Protein AF-D8RH69-F1 (afdb_monomer)

Organism: Selaginella moellendorffii (NCBI:txid88036)

Secondary structure (DSSP, 8-state):
---HHHHHHHTTTT-GGGEEEEETTEEEEEEE-TTS-EEEEEEEPS--HHHHHHHHHHHHHHHH---TTSPPEEEEEEETTEEEEEEE----S--TT---

Radius of gyration: 12.87 Å; Cα contacts (8 Å, |Δi|>4): 158; chains: 1; bounding box: 28×31×35 Å

pLDDT: mean 76.25, std 15.57, range [39.59, 93.19]

Nearest PDB structures (foldseek):
  5lpv-assembly1_A  TM=9.144E-01  e=2.619E-10  Arabidopsis thaliana
  5lpz-assembly1_A  TM=9.120E-01  e=2.318E-10  Arabidopsis thaliana
  5lpy-assembly1_A  TM=9.112E-01  e=5.118E-10  Arabidopsis thaliana
  4oh4-assembly1_A  TM=9.068E-01  e=8.855E-10  Arabidopsis thaliana
  5lpw-assembly1_A  TM=9.038E-01  e=1.442E-09  Arabidopsis thaliana

Solvent-accessible surface area (backbone atoms only — not comparable to full-atom values): 5809 Å² total; per-residue (Å²): 116,50,54,66,69,56,54,30,59,26,19,65,64,69,32,76,92,27,55,72,50,73,56,99,64,30,42,31,24,40,26,39,45,98,88,67,51,48,26,34,39,37,37,41,52,71,59,42,84,62,47,54,51,52,50,52,50,52,52,53,53,56,72,69,49,87,45,101,87,47,77,49,74,75,38,39,26,81,54,96,56,42,42,34,43,32,26,51,52,73,87,70,91,74,77,92,82,78,89,127

Mean predicted aligned error: 8.48 Å

Foldseek 3Di:
DDEPVQVCVQQVNVDPVQWDDADPFFTWGWGAGPVRFIKIKTKGDQDDVVNVVVLVVVCVVQVVDPDPPDFHFPDWYDDDRITMTITGDDPPDDPSPPDD

InterPro domains:
  IPR000719 Protein kinase domain [PS50011] (14-100)
  IPR001245 Serine-threonine/tyrosine-protein kinase, catalytic domain [PF07714] (19-99)
  IPR011009 Protein kinase-like domain superfamily [SSF56112] (2-99)

Sequence (100 aa):
RFSYSELEFATGGFCNANFLAEGGYGSVHRGVLGDGIPVAVKQYKLASSQGDLEFCSEVEVLSCAQHRNVVMLIGYCIERKRRLLVYEFICNGSLDSHIY

Structure (mmCIF, N/CA/C/O backbone):
data_AF-D8RH69-F1
#
_entry.id   AF-D8RH69-F1
#
loop_
_atom_site.group_PDB
_atom_site.id
_atom_site.type_symbol
_atom_site.label_atom_id
_atom_site.label_alt_id
_atom_site.label_comp_id
_atom_site.label_asym_id
_atom_site.label_entity_id
_atom_site.label_seq_id
_atom_site.pdbx_PDB_ins_code
_atom_site.Cartn_x
_atom_site.Cartn_y
_atom_site.Cartn_z
_atom_site.occupancy
_atom_site.B_iso_or_equiv
_atom_site.auth_seq_id
_atom_site.auth_comp_id
_atom_site.auth_asym_id
_atom_site.auth_atom_id
_atom_site.pdbx_PDB_model_num
ATOM 1 N N . ARG A 1 1 ? -12.854 4.791 -1.660 1.00 85.81 1 ARG A N 1
ATOM 2 C CA . ARG A 1 1 ? -12.587 3.878 -0.520 1.00 85.81 1 ARG A CA 1
ATOM 3 C C . ARG A 1 1 ? -12.903 2.473 -0.993 1.00 85.81 1 ARG A C 1
ATOM 5 O O . ARG A 1 1 ? -14.008 2.276 -1.471 1.00 85.81 1 ARG A O 1
ATOM 12 N N . PHE A 1 2 ? -11.952 1.557 -0.867 1.00 90.31 2 PHE A N 1
ATOM 13 C CA . PHE A 1 2 ? -12.045 0.177 -1.346 1.00 90.31 2 PHE A CA 1
ATOM 14 C C . PHE A 1 2 ? -12.210 -0.801 -0.181 1.00 90.31 2 PHE A C 1
ATOM 16 O O . PHE A 1 2 ? -11.821 -0.483 0.948 1.00 90.31 2 PHE A O 1
ATOM 23 N N . SER A 1 3 ? -12.777 -1.976 -0.458 1.00 92.12 3 SER A N 1
ATOM 24 C CA . SER A 1 3 ? -12.757 -3.109 0.475 1.00 92.12 3 SER A CA 1
ATOM 25 C C . SER A 1 3 ? -11.513 -3.971 0.250 1.00 92.12 3 SER A C 1
ATOM 27 O O . SER A 1 3 ? -10.959 -4.009 -0.849 1.00 92.12 3 SER A O 1
ATOM 29 N N . TYR A 1 4 ? -11.067 -4.687 1.277 1.00 91.19 4 TYR A N 1
ATOM 30 C CA . TYR A 1 4 ? -9.945 -5.609 1.173 1.00 91.19 4 TYR A CA 1
ATOM 31 C C . TYR A 1 4 ? -10.248 -6.716 0.173 1.00 91.19 4 TYR A C 1
ATOM 33 O O . TYR A 1 4 ? -9.391 -7.017 -0.644 1.00 91.19 4 TYR A O 1
ATOM 41 N N . SER A 1 5 ? -11.457 -7.284 0.202 1.00 92.31 5 SER A N 1
ATOM 42 C CA . SER A 1 5 ? -11.859 -8.344 -0.729 1.00 92.31 5 SER A CA 1
ATOM 43 C C . SER A 1 5 ? -11.801 -7.883 -2.184 1.00 92.31 5 SER A C 1
ATOM 45 O O . SER A 1 5 ? -11.409 -8.649 -3.058 1.00 92.31 5 SER A O 1
ATOM 47 N N . GLU A 1 6 ? -12.145 -6.622 -2.451 1.00 93.00 6 GLU A N 1
ATOM 48 C CA . GLU A 1 6 ? -12.043 -6.044 -3.791 1.00 93.00 6 GLU A CA 1
ATOM 49 C C . GLU A 1 6 ? -10.584 -5.917 -4.246 1.00 93.00 6 GLU A C 1
ATOM 51 O O . GLU A 1 6 ? -10.253 -6.310 -5.361 1.00 93.00 6 GLU A O 1
ATOM 56 N N . LEU A 1 7 ? -9.690 -5.445 -3.371 1.00 92.94 7 LEU A N 1
ATOM 57 C CA . LEU A 1 7 ? -8.261 -5.336 -3.686 1.00 92.94 7 LEU A CA 1
ATOM 58 C C . LEU A 1 7 ? -7.560 -6.697 -3.744 1.00 92.94 7 LEU A C 1
ATOM 60 O O . LEU A 1 7 ? -6.644 -6.889 -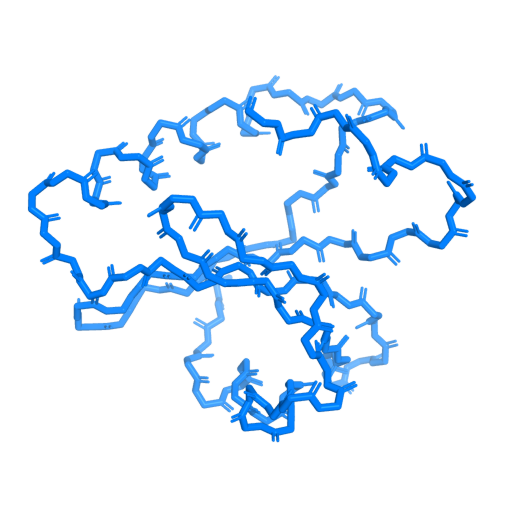4.540 1.00 92.94 7 LEU A O 1
ATOM 64 N N . GLU A 1 8 ? -7.990 -7.652 -2.926 1.00 92.69 8 GLU A N 1
ATOM 65 C CA . GLU A 1 8 ? -7.538 -9.039 -2.972 1.00 92.69 8 GLU A CA 1
ATOM 66 C C . GLU A 1 8 ? -7.917 -9.662 -4.315 1.00 92.69 8 GLU A C 1
ATOM 68 O O . GLU A 1 8 ? -7.054 -10.206 -4.996 1.00 92.69 8 GLU A O 1
ATOM 73 N N . PHE A 1 9 ? -9.166 -9.502 -4.758 1.00 93.19 9 PHE A N 1
ATOM 74 C CA . PHE A 1 9 ? -9.595 -9.972 -6.072 1.00 93.19 9 PHE A CA 1
ATOM 75 C C . PHE A 1 9 ? -8.826 -9.278 -7.206 1.00 93.19 9 PHE A C 1
ATOM 77 O O . PHE A 1 9 ? -8.274 -9.952 -8.075 1.00 93.19 9 PHE A O 1
ATOM 84 N N . ALA A 1 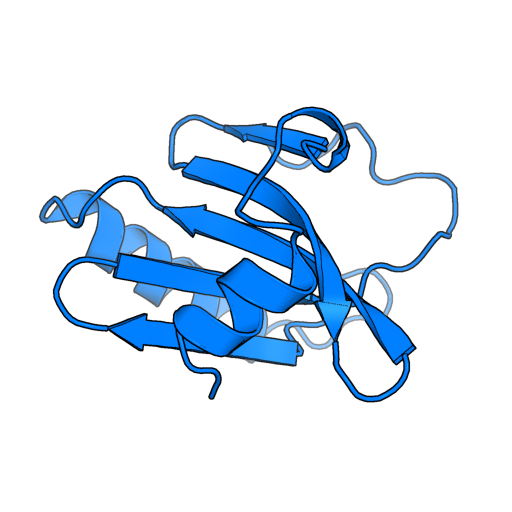10 ? -8.708 -7.948 -7.154 1.00 92.12 10 ALA A N 1
ATOM 85 C CA . ALA A 1 10 ? -8.009 -7.154 -8.165 1.00 92.12 10 ALA A CA 1
ATOM 86 C C . ALA A 1 10 ? -6.529 -7.541 -8.321 1.00 92.12 10 ALA A C 1
ATOM 88 O O . ALA A 1 10 ? -5.984 -7.469 -9.421 1.00 92.12 10 ALA A O 1
ATOM 89 N N . THR A 1 11 ? -5.872 -7.953 -7.233 1.00 91.50 11 THR A N 1
ATOM 90 C CA . THR A 1 11 ? -4.453 -8.360 -7.209 1.00 91.50 11 THR A CA 1
ATOM 91 C C . THR A 1 11 ? -4.250 -9.872 -7.343 1.00 91.50 11 THR A C 1
ATOM 93 O O . THR A 1 11 ? -3.123 -10.354 -7.213 1.00 91.50 11 THR A O 1
ATOM 96 N N . GLY A 1 12 ? -5.309 -10.652 -7.588 1.00 91.88 12 GLY A N 1
ATOM 97 C CA . GLY A 1 12 ? -5.219 -12.113 -7.672 1.00 91.88 12 GLY A CA 1
ATOM 98 C C . GLY A 1 12 ? -4.764 -12.767 -6.363 1.00 91.88 12 GLY A C 1
ATOM 99 O O . GLY A 1 12 ? -4.003 -13.732 -6.388 1.00 91.88 12 GLY A O 1
ATOM 100 N N . GLY A 1 13 ? -5.182 -12.214 -5.225 1.00 91.50 13 GLY A N 1
ATOM 101 C CA . GLY A 1 13 ? -4.819 -12.680 -3.890 1.00 91.50 13 GLY A CA 1
ATOM 102 C C . GLY A 1 13 ? -3.454 -12.191 -3.412 1.00 91.50 13 GLY A C 1
ATOM 103 O O . GLY A 1 13 ? -2.811 -12.899 -2.642 1.00 91.50 13 GLY A O 1
ATOM 104 N N . PHE A 1 14 ? -2.986 -11.027 -3.882 1.00 89.50 14 PHE A N 1
ATOM 105 C CA . PHE A 1 14 ? -1.615 -10.547 -3.646 1.00 89.50 14 PHE A CA 1
ATOM 106 C C . PHE A 1 14 ? -0.567 -11.599 -4.045 1.00 89.50 14 PHE A C 1
ATOM 108 O O . PHE A 1 14 ? 0.385 -11.879 -3.317 1.00 89.50 14 PHE A O 1
ATOM 115 N N . CYS A 1 15 ? -0.785 -12.255 -5.187 1.00 87.94 15 CYS A N 1
ATOM 116 C CA . CYS A 1 15 ? 0.088 -13.330 -5.633 1.00 87.94 15 CYS A CA 1
ATOM 117 C C . CYS A 1 15 ? 1.439 -12.787 -6.119 1.00 87.94 15 CYS A C 1
ATOM 119 O O . CYS A 1 15 ? 1.539 -11.672 -6.631 1.00 87.94 15 CYS A O 1
ATOM 121 N N . ASN A 1 16 ? 2.481 -13.617 -6.031 1.00 86.75 16 ASN A N 1
ATOM 122 C CA . ASN A 1 16 ? 3.839 -13.211 -6.404 1.00 86.75 16 ASN A CA 1
ATOM 123 C C . ASN A 1 16 ? 3.974 -12.856 -7.901 1.00 86.75 16 ASN A C 1
ATOM 125 O O . ASN A 1 16 ? 4.836 -12.077 -8.280 1.00 86.75 16 ASN A O 1
ATOM 129 N N . ALA A 1 17 ? 3.088 -13.374 -8.761 1.00 88.38 17 ALA A N 1
ATOM 130 C CA . ALA A 1 17 ? 3.038 -12.992 -10.176 1.00 88.38 17 ALA A CA 1
ATOM 131 C C . ALA A 1 17 ? 2.650 -11.516 -10.387 1.00 88.38 17 ALA A C 1
ATOM 133 O O . ALA A 1 17 ? 2.979 -10.930 -11.413 1.00 88.38 17 ALA A O 1
ATOM 134 N N . ASN A 1 18 ? 1.959 -10.928 -9.410 1.00 87.19 18 ASN A N 1
ATOM 135 C CA . ASN A 1 18 ? 1.564 -9.529 -9.391 1.00 87.19 18 ASN A CA 1
ATOM 136 C C . ASN A 1 18 ? 2.455 -8.684 -8.474 1.00 87.19 18 ASN A C 1
ATOM 138 O O . ASN A 1 18 ? 2.185 -7.502 -8.303 1.00 87.19 18 ASN A O 1
ATOM 142 N N . PHE A 1 19 ? 3.497 -9.245 -7.863 1.00 87.94 19 PHE A N 1
ATOM 143 C CA . PHE A 1 19 ? 4.414 -8.480 -7.027 1.00 87.94 19 PHE A CA 1
ATOM 144 C C . PHE A 1 19 ? 5.212 -7.482 -7.874 1.00 87.94 19 PHE A C 1
ATOM 146 O O . PHE A 1 19 ? 5.740 -7.829 -8.928 1.00 87.94 19 PHE A O 1
ATOM 153 N N . LEU A 1 20 ? 5.286 -6.235 -7.410 1.00 84.69 20 LEU A N 1
ATOM 154 C CA . LEU A 1 20 ? 6.058 -5.172 -8.054 1.00 84.69 20 LEU A CA 1
ATOM 155 C C . LEU A 1 20 ? 7.296 -4.821 -7.234 1.00 84.69 20 LEU A C 1
ATOM 157 O O . LEU A 1 20 ? 8.393 -4.751 -7.775 1.00 84.69 20 LEU A O 1
ATOM 161 N N . ALA A 1 21 ? 7.118 -4.589 -5.934 1.00 82.06 21 ALA A N 1
ATOM 162 C CA . ALA A 1 21 ? 8.196 -4.158 -5.056 1.00 82.06 21 ALA A CA 1
ATOM 163 C C . ALA A 1 21 ? 7.883 -4.455 -3.587 1.00 82.06 21 ALA A C 1
ATOM 165 O O . ALA A 1 21 ? 6.724 -4.519 -3.178 1.00 82.06 21 ALA A O 1
ATOM 166 N N . GLU A 1 22 ? 8.927 -4.562 -2.771 1.00 79.81 22 GLU A N 1
ATOM 167 C CA . GLU A 1 22 ? 8.834 -4.575 -1.314 1.00 79.81 22 GLU A CA 1
ATOM 168 C C . GLU A 1 22 ? 9.714 -3.456 -0.766 1.00 79.81 22 GLU A C 1
ATOM 170 O O . GLU A 1 22 ? 10.894 -3.364 -1.094 1.00 79.81 22 GLU A O 1
ATOM 175 N N . GLY A 1 23 ? 9.125 -2.592 0.057 1.00 68.50 23 GLY A N 1
ATOM 176 C CA . GLY A 1 23 ? 9.838 -1.570 0.813 1.00 68.50 23 GLY A CA 1
ATOM 177 C C . GLY A 1 23 ? 9.829 -1.886 2.308 1.00 68.50 23 GLY A C 1
ATOM 178 O O . GLY A 1 23 ? 9.149 -2.804 2.774 1.00 68.50 23 GLY A O 1
ATOM 179 N N . GLY A 1 24 ? 10.524 -1.071 3.108 1.00 66.44 24 GLY A N 1
ATOM 180 C CA . GLY A 1 24 ? 10.573 -1.245 4.569 1.00 66.44 24 GLY A CA 1
ATOM 181 C C . GLY A 1 24 ? 9.186 -1.327 5.230 1.00 66.44 24 GLY A C 1
ATOM 182 O O . GLY A 1 24 ? 8.982 -2.087 6.185 1.00 66.44 24 GLY A O 1
ATOM 183 N N . TYR A 1 25 ? 8.212 -0.626 4.649 1.00 69.12 25 TYR A N 1
ATOM 184 C CA . TYR A 1 25 ? 6.880 -0.393 5.204 1.00 69.12 25 TYR A CA 1
ATOM 185 C C . TYR A 1 25 ? 5.787 -1.323 4.660 1.00 69.12 25 TYR A C 1
ATOM 187 O O . TYR A 1 25 ? 4.672 -1.317 5.183 1.00 69.12 25 TYR A O 1
ATOM 195 N N . GLY A 1 26 ? 6.080 -2.144 3.647 1.00 81.25 26 GLY A N 1
ATOM 196 C CA . GLY A 1 26 ? 5.054 -2.946 2.990 1.00 81.25 26 GLY A CA 1
ATOM 197 C C . GLY A 1 26 ? 5.436 -3.459 1.608 1.00 81.25 26 GLY A C 1
ATOM 198 O O . GLY A 1 26 ? 6.527 -3.190 1.112 1.00 81.25 26 GLY A O 1
ATOM 199 N N . SER A 1 27 ? 4.510 -4.172 0.979 1.00 87.12 27 SER A N 1
ATOM 200 C CA . SER A 1 27 ? 4.662 -4.711 -0.373 1.00 87.12 27 SER A CA 1
ATOM 201 C C . SER A 1 27 ? 3.688 -4.049 -1.339 1.00 87.12 27 SER A C 1
ATOM 203 O O . SER A 1 27 ? 2.589 -3.637 -0.966 1.00 87.12 27 SER A O 1
ATOM 205 N N . VAL A 1 28 ? 4.095 -3.933 -2.597 1.00 88.62 28 VAL A N 1
ATOM 206 C CA . VAL A 1 28 ? 3.323 -3.336 -3.682 1.00 88.62 28 VAL A CA 1
ATOM 207 C 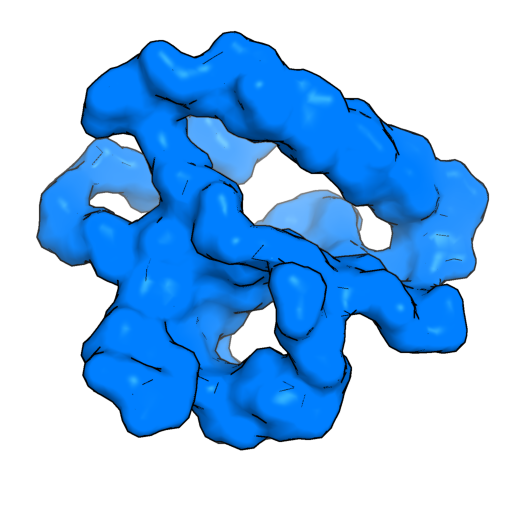C . VAL A 1 28 ? 3.011 -4.422 -4.694 1.00 88.62 28 VAL A C 1
ATOM 209 O O . VAL A 1 28 ? 3.913 -5.101 -5.182 1.00 88.62 28 VAL A O 1
ATOM 212 N N . HIS A 1 29 ? 1.731 -4.569 -5.016 1.00 91.00 29 HIS A N 1
ATOM 213 C CA . HIS A 1 29 ? 1.256 -5.515 -6.016 1.00 91.00 29 HIS A CA 1
ATOM 214 C C . HIS A 1 29 ? 0.510 -4.787 -7.126 1.00 91.00 29 HIS A C 1
ATOM 216 O O . HIS A 1 29 ? -0.236 -3.843 -6.876 1.00 91.00 29 HIS A O 1
ATOM 222 N N . ARG A 1 30 ? 0.673 -5.248 -8.358 1.00 90.94 30 ARG A N 1
ATOM 223 C CA . ARG A 1 30 ? -0.152 -4.870 -9.493 1.00 90.94 30 ARG A CA 1
ATOM 224 C C . ARG A 1 30 ? -1.541 -5.480 -9.340 1.00 90.94 30 ARG A C 1
ATOM 226 O O . ARG A 1 30 ? -1.690 -6.630 -8.939 1.00 90.94 30 ARG A O 1
ATOM 233 N N . GLY A 1 31 ? -2.561 -4.725 -9.704 1.00 91.31 31 GLY A N 1
ATOM 234 C CA . GLY A 1 31 ? -3.925 -5.215 -9.799 1.00 91.31 31 GLY A CA 1
ATOM 235 C C . GLY A 1 31 ? -4.668 -4.575 -10.958 1.00 91.31 31 GLY A C 1
ATOM 236 O O . GLY A 1 31 ? -4.180 -3.639 -11.593 1.00 91.31 31 GLY A O 1
ATOM 237 N N . VAL A 1 32 ? -5.855 -5.097 -11.233 1.00 92.00 32 VAL A N 1
ATOM 238 C CA . VAL A 1 32 ? -6.808 -4.502 -12.171 1.00 92.00 32 VAL A CA 1
ATOM 239 C C . VAL A 1 32 ? -8.150 -4.416 -11.458 1.00 92.00 32 VAL A C 1
ATOM 241 O O . VAL A 1 32 ? -8.666 -5.433 -10.994 1.00 92.00 32 VAL A O 1
ATOM 244 N N . LEU A 1 33 ? -8.681 -3.202 -11.317 1.00 89.75 33 LEU A N 1
ATOM 245 C CA . LEU A 1 33 ? -9.997 -2.978 -10.720 1.00 89.75 33 LEU A CA 1
ATOM 246 C C . LEU A 1 33 ? -11.108 -3.519 -11.639 1.00 89.75 33 LEU A C 1
ATOM 248 O O . LEU A 1 33 ? -10.881 -3.811 -12.813 1.00 89.75 33 LEU A O 1
ATOM 252 N N . GLY A 1 34 ? -12.325 -3.675 -11.106 1.00 83.44 34 GLY A N 1
ATOM 253 C CA . GLY A 1 34 ? -13.452 -4.270 -11.844 1.00 83.44 34 GLY A CA 1
ATOM 254 C C . GLY A 1 34 ? -13.886 -3.497 -13.098 1.00 83.44 34 GLY A C 1
ATOM 255 O O . GLY A 1 34 ? -14.549 -4.057 -13.965 1.00 83.44 34 GLY A O 1
ATOM 256 N N . ASP A 1 35 ? -13.488 -2.233 -13.212 1.00 84.44 35 ASP A N 1
ATOM 257 C CA . ASP A 1 35 ? -13.685 -1.354 -14.368 1.00 84.44 35 ASP A CA 1
ATOM 258 C C . ASP A 1 35 ? -12.557 -1.450 -15.417 1.00 84.44 35 ASP A C 1
ATOM 260 O O . ASP A 1 35 ? -12.603 -0.770 -16.441 1.00 84.44 35 ASP A O 1
ATOM 264 N N . GLY A 1 36 ? -11.559 -2.312 -15.196 1.00 85.94 36 GLY A N 1
ATOM 265 C CA . GLY A 1 36 ? -10.421 -2.512 -16.094 1.00 85.94 36 GLY A CA 1
ATOM 266 C C . GLY A 1 36 ? -9.258 -1.547 -15.860 1.00 85.94 36 GLY A C 1
ATOM 267 O O . GLY A 1 36 ? -8.279 -1.599 -16.607 1.00 85.94 36 GLY A O 1
ATOM 268 N N . ILE A 1 37 ? -9.325 -0.689 -14.837 1.00 85.81 37 ILE A N 1
ATOM 269 C CA . ILE A 1 37 ? -8.252 0.260 -14.532 1.00 85.81 37 ILE A CA 1
ATOM 270 C C . ILE A 1 37 ? -7.062 -0.488 -13.906 1.00 85.81 37 ILE A C 1
ATOM 272 O O . ILE A 1 37 ? -7.224 -1.148 -12.872 1.00 85.81 37 ILE A O 1
ATOM 276 N N . PRO A 1 38 ? -5.852 -0.402 -14.493 1.00 88.00 38 PRO A N 1
ATOM 277 C CA . PRO A 1 38 ? -4.655 -0.968 -13.892 1.00 88.00 38 PRO A CA 1
ATOM 278 C C . PRO A 1 38 ? -4.223 -0.124 -12.689 1.00 88.00 38 PRO A C 1
ATOM 280 O O . PRO A 1 38 ? -4.107 1.100 -12.763 1.00 88.00 38 PRO A O 1
ATOM 283 N N . VAL A 1 39 ? -3.945 -0.796 -11.576 1.00 89.50 39 VAL A N 1
ATOM 284 C CA . VAL A 1 39 ? -3.599 -0.156 -10.306 1.00 89.50 39 VAL A CA 1
ATOM 285 C C . VAL A 1 39 ? -2.382 -0.796 -9.656 1.00 89.50 39 VAL A C 1
ATOM 287 O O . VAL A 1 39 ? -2.074 -1.966 -9.882 1.00 89.50 39 VAL A O 1
ATOM 290 N N . ALA A 1 40 ? -1.695 -0.027 -8.819 1.00 89.56 40 ALA A N 1
ATOM 291 C CA . ALA A 1 40 ? -0.727 -0.541 -7.863 1.00 89.56 40 ALA A CA 1
ATOM 292 C C . ALA A 1 40 ? -1.329 -0.463 -6.459 1.00 89.56 40 ALA A C 1
ATOM 294 O O . ALA A 1 40 ? -1.808 0.584 -6.030 1.00 89.56 40 ALA A O 1
ATOM 295 N N . VAL A 1 41 ? -1.309 -1.576 -5.736 1.00 90.56 41 VAL A N 1
ATOM 296 C CA . VAL A 1 41 ? -1.839 -1.696 -4.381 1.00 90.56 41 VAL A CA 1
ATOM 297 C C . VAL A 1 41 ? -0.674 -1.876 -3.417 1.00 90.56 41 VAL A C 1
ATOM 299 O O . VAL A 1 41 ? -0.040 -2.931 -3.389 1.00 90.56 41 VAL A O 1
ATOM 302 N N . LYS A 1 42 ? -0.398 -0.846 -2.615 1.00 88.62 42 LYS A N 1
ATOM 303 C CA . LYS A 1 42 ? 0.606 -0.872 -1.544 1.00 88.62 42 LYS A CA 1
ATOM 304 C C . LYS A 1 42 ? -0.055 -1.342 -0.258 1.00 88.62 42 LYS A C 1
ATOM 306 O O . LYS A 1 42 ? -0.940 -0.668 0.266 1.00 88.62 42 LYS A O 1
ATOM 311 N N . GLN A 1 43 ? 0.358 -2.497 0.244 1.00 87.19 43 GLN A N 1
ATOM 312 C CA . GLN A 1 43 ? -0.095 -3.061 1.506 1.00 87.19 43 GLN A CA 1
ATOM 313 C C . GLN A 1 43 ? 0.939 -2.779 2.589 1.00 87.19 43 GLN A C 1
ATOM 315 O O . GLN A 1 43 ? 2.072 -3.246 2.503 1.00 87.19 43 GLN A O 1
ATOM 320 N N . TYR A 1 44 ? 0.536 -2.058 3.632 1.00 82.44 44 TYR A N 1
ATOM 321 C CA . TYR A 1 44 ? 1.400 -1.833 4.786 1.00 82.44 44 TYR A CA 1
ATOM 322 C C . TYR A 1 44 ? 1.411 -3.071 5.676 1.00 82.44 44 TYR A C 1
ATOM 324 O O . TYR A 1 44 ? 0.398 -3.769 5.813 1.00 82.44 44 TYR A O 1
ATOM 332 N N . LYS A 1 45 ? 2.556 -3.329 6.315 1.00 73.06 45 LYS A N 1
ATOM 333 C CA . LYS A 1 45 ? 2.656 -4.365 7.354 1.00 73.06 45 LYS A CA 1
ATOM 334 C C . LYS A 1 45 ? 1.587 -4.112 8.425 1.00 73.06 45 LYS A C 1
ATOM 336 O O . LYS A 1 45 ? 1.273 -2.960 8.723 1.00 73.06 45 LYS A O 1
ATOM 341 N N . LEU A 1 46 ? 1.012 -5.197 8.963 1.00 66.75 46 LEU A N 1
ATOM 342 C CA . LEU A 1 46 ? -0.047 -5.169 9.985 1.00 66.75 46 LEU A CA 1
ATOM 343 C C . LEU A 1 46 ? 0.205 -4.046 10.991 1.00 66.75 46 LEU A C 1
ATOM 345 O O . LEU A 1 46 ? 1.278 -4.025 11.587 1.00 66.75 46 LEU A O 1
ATOM 349 N N . ALA A 1 47 ? -0.783 -3.156 11.149 1.00 58.62 47 ALA A N 1
ATOM 350 C CA . ALA A 1 47 ? -0.669 -1.904 11.891 1.00 58.62 47 ALA A CA 1
ATOM 351 C C . ALA A 1 47 ? 0.085 -2.076 13.223 1.00 58.62 47 ALA A C 1
ATOM 353 O O . ALA A 1 47 ? -0.4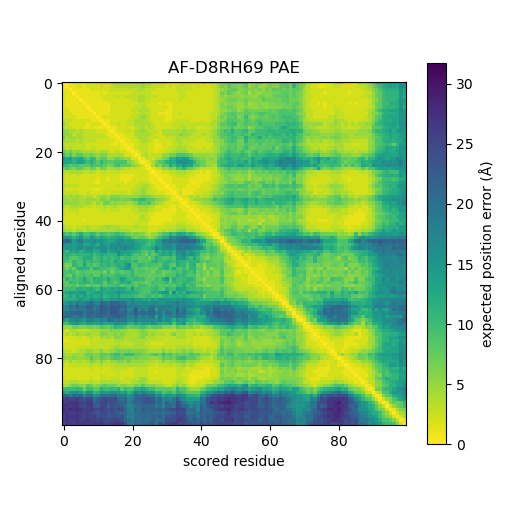79 -2.505 14.235 1.00 58.62 47 ALA A O 1
ATOM 354 N N . SER A 1 48 ? 1.380 -1.761 13.197 1.00 60.28 48 SER A N 1
ATOM 355 C CA . SER A 1 48 ? 2.109 -1.267 14.354 1.00 60.28 48 SER A CA 1
ATOM 356 C C . SER A 1 48 ? 1.790 0.223 14.481 1.00 60.28 48 SER A C 1
ATOM 358 O O . SER A 1 48 ? 1.366 0.853 13.510 1.00 60.28 48 SER A O 1
ATOM 360 N N . SER A 1 49 ? 2.023 0.816 15.650 1.00 63.19 49 SER A N 1
ATOM 361 C CA . SER A 1 49 ? 1.839 2.260 15.867 1.00 63.19 49 SER A CA 1
ATOM 362 C C . SER A 1 49 ? 2.570 3.118 14.820 1.00 63.19 49 SER A C 1
ATOM 364 O O . SER A 1 49 ? 2.156 4.234 14.535 1.00 63.19 49 SER A O 1
ATOM 366 N N . GLN A 1 50 ? 3.638 2.577 14.226 1.00 64.88 50 GLN A N 1
ATOM 367 C CA . GLN A 1 50 ? 4.412 3.205 13.161 1.00 64.88 50 GLN A CA 1
ATOM 368 C C . GLN A 1 50 ? 3.724 3.113 11.789 1.00 64.88 50 GLN A C 1
ATOM 370 O O . GLN A 1 50 ? 3.705 4.094 11.060 1.00 64.88 50 GLN A O 1
ATOM 375 N N . GLY A 1 51 ? 3.105 1.978 11.443 1.00 65.06 51 GLY A N 1
ATOM 376 C CA . GLY A 1 51 ? 2.443 1.801 10.143 1.00 65.06 51 GLY A CA 1
ATOM 377 C C . GLY A 1 51 ? 1.228 2.713 9.930 1.00 65.06 51 GLY A C 1
ATOM 378 O O . GLY A 1 51 ? 0.979 3.141 8.807 1.00 65.06 51 GLY A O 1
ATOM 379 N N . ASP A 1 52 ? 0.495 3.049 10.997 1.00 69.88 52 ASP A N 1
ATOM 380 C CA . ASP A 1 52 ? -0.613 4.014 10.922 1.00 69.88 52 ASP A CA 1
ATOM 381 C C . ASP A 1 52 ? -0.114 5.462 10.734 1.00 69.88 52 ASP A C 1
ATOM 383 O O . ASP A 1 52 ? -0.737 6.224 9.996 1.00 69.88 52 ASP A O 1
ATOM 387 N N . LEU A 1 53 ? 1.016 5.839 11.350 1.00 71.50 53 LEU A N 1
ATOM 388 C CA . LEU A 1 53 ? 1.623 7.165 11.167 1.00 71.50 53 LEU A CA 1
ATOM 389 C C . LEU A 1 53 ? 2.118 7.361 9.731 1.00 71.50 53 LEU A C 1
ATOM 391 O O . LEU A 1 53 ? 1.813 8.381 9.118 1.00 71.50 53 LEU A O 1
ATOM 395 N N . GLU A 1 54 ? 2.810 6.361 9.185 1.00 69.62 54 GLU A N 1
ATOM 396 C CA . GLU A 1 54 ? 3.296 6.385 7.801 1.00 69.62 54 GLU A CA 1
ATOM 397 C C . GLU A 1 54 ? 2.133 6.446 6.806 1.00 69.62 54 GLU A C 1
ATOM 399 O O . GLU A 1 54 ? 2.162 7.232 5.864 1.00 69.62 54 GLU A O 1
ATOM 404 N N . PHE A 1 55 ? 1.062 5.682 7.050 1.00 71.81 55 PHE A N 1
ATOM 405 C CA . PHE A 1 55 ? -0.143 5.743 6.227 1.00 71.81 55 PHE A CA 1
ATOM 406 C C . PHE A 1 55 ? -0.765 7.147 6.230 1.00 71.81 55 PHE A C 1
ATOM 408 O O . PHE A 1 55 ? -1.078 7.679 5.168 1.00 71.81 55 PHE A O 1
ATOM 415 N N . CYS A 1 56 ? -0.941 7.759 7.405 1.00 73.12 56 CYS A N 1
ATOM 416 C CA . CYS A 1 56 ? -1.510 9.104 7.506 1.00 73.12 56 CYS A CA 1
ATOM 417 C C . CYS A 1 56 ? -0.617 10.156 6.842 1.00 73.12 56 CYS A C 1
ATOM 419 O O . CYS A 1 56 ? -1.129 11.002 6.112 1.00 73.12 56 CYS A O 1
ATOM 421 N N . SER A 1 57 ? 0.699 10.079 7.054 1.00 74.88 57 SER A N 1
ATOM 422 C CA . SER A 1 57 ? 1.657 10.997 6.435 1.00 74.88 57 SER A CA 1
ATOM 423 C C . SER A 1 57 ? 1.640 10.877 4.912 1.00 74.88 57 SER A C 1
ATOM 425 O O . SER A 1 57 ? 1.558 11.886 4.216 1.00 74.88 57 SER A O 1
ATOM 427 N N . GLU A 1 58 ? 1.632 9.654 4.380 1.00 71.56 58 GLU A N 1
ATOM 428 C CA . GLU A 1 58 ? 1.622 9.427 2.937 1.00 71.56 58 GLU A CA 1
ATOM 429 C C . GLU A 1 58 ? 0.301 9.886 2.303 1.00 71.56 58 GLU A C 1
ATOM 431 O O . GLU A 1 58 ? 0.314 10.532 1.257 1.00 71.56 58 GLU A O 1
ATOM 436 N N . VAL A 1 59 ? -0.840 9.656 2.964 1.00 72.31 59 VAL A N 1
ATOM 437 C CA . VAL A 1 59 ? -2.137 10.192 2.518 1.00 72.31 59 VAL A CA 1
ATOM 438 C C . VAL A 1 59 ? -2.147 11.722 2.524 1.00 72.31 59 VAL A C 1
ATOM 440 O O . VAL A 1 59 ? -2.644 12.317 1.571 1.00 72.31 59 VAL A O 1
ATOM 443 N N . GLU A 1 60 ? -1.597 12.372 3.552 1.00 74.44 60 GLU A N 1
ATOM 444 C CA . GLU A 1 60 ? -1.549 13.837 3.650 1.00 74.44 60 GLU A CA 1
ATOM 445 C C . GLU A 1 60 ? -0.659 14.456 2.562 1.00 74.44 60 GLU A C 1
ATOM 447 O O . GLU A 1 60 ? -1.080 15.388 1.869 1.00 74.44 60 GLU A O 1
ATOM 452 N N . VAL A 1 61 ? 0.532 13.890 2.345 1.00 68.50 61 VAL A N 1
ATOM 453 C CA . VAL A 1 61 ? 1.470 14.332 1.302 1.00 68.50 61 VAL A CA 1
ATOM 454 C C . VAL A 1 61 ? 0.856 14.155 -0.085 1.00 68.50 61 VAL A C 1
ATOM 456 O O . VAL A 1 61 ? 0.867 15.089 -0.886 1.00 68.50 61 VAL A O 1
ATOM 459 N N . LEU A 1 62 ? 0.273 12.988 -0.368 1.00 66.31 62 LEU A N 1
ATOM 460 C CA . LEU A 1 62 ? -0.340 12.702 -1.668 1.00 66.31 62 LEU A CA 1
ATOM 461 C C . LEU A 1 62 ? -1.621 13.508 -1.898 1.00 66.31 62 LEU A C 1
ATOM 463 O O . LEU A 1 62 ? -1.895 13.900 -3.029 1.00 66.31 62 LEU A O 1
ATOM 467 N N . SER A 1 63 ? -2.381 13.809 -0.842 1.00 65.56 63 SER A N 1
ATOM 468 C CA . SER A 1 63 ? -3.548 14.689 -0.939 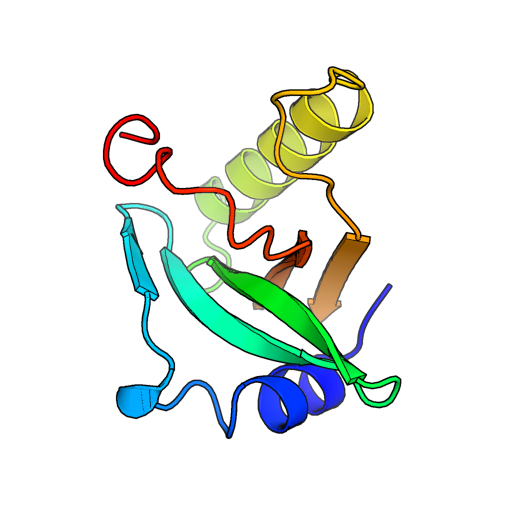1.00 65.56 63 SER A CA 1
ATOM 469 C C . SER A 1 63 ? -3.156 16.130 -1.277 1.00 65.56 63 SER A C 1
ATOM 471 O O . SER A 1 63 ? -3.947 16.836 -1.903 1.00 65.56 63 SER A O 1
ATOM 473 N N . CYS A 1 64 ? -1.963 16.575 -0.875 1.00 61.25 64 CYS A N 1
ATOM 474 C CA . CYS A 1 64 ? -1.443 17.907 -1.192 1.00 61.25 64 CYS A CA 1
ATOM 475 C C . CYS A 1 64 ? -0.696 17.958 -2.538 1.00 61.25 64 CYS A C 1
ATOM 477 O O . CYS A 1 64 ? -0.567 19.026 -3.136 1.00 61.25 64 CYS A O 1
ATOM 479 N N . ALA A 1 65 ? -0.203 16.820 -3.032 1.00 54.59 65 ALA A N 1
ATOM 480 C CA . ALA A 1 65 ? 0.634 16.733 -4.222 1.00 54.59 65 ALA A CA 1
ATOM 481 C C . ALA A 1 65 ? -0.177 16.419 -5.496 1.00 54.59 65 ALA A C 1
ATOM 483 O O . ALA A 1 65 ? -0.120 15.317 -6.036 1.00 54.59 65 ALA A O 1
ATOM 484 N N . GLN A 1 66 ? -0.892 17.408 -6.041 1.00 51.69 66 GLN A N 1
ATOM 485 C CA . GLN A 1 66 ? -1.389 17.342 -7.424 1.00 51.69 66 GLN A CA 1
ATOM 486 C C . GLN A 1 66 ? -0.312 17.842 -8.397 1.00 51.69 66 GLN A C 1
ATOM 488 O O . GLN A 1 66 ? -0.305 19.004 -8.799 1.00 51.69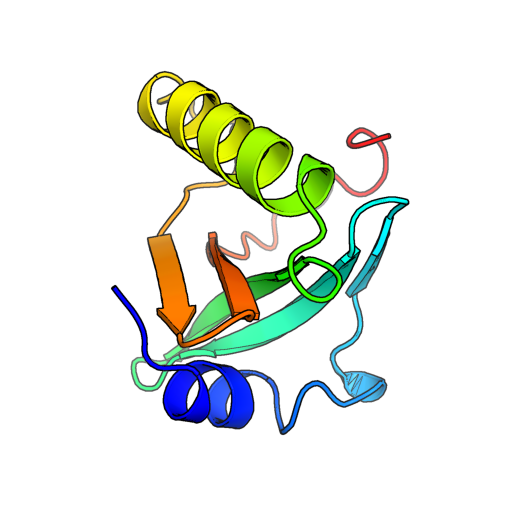 66 GLN A O 1
ATOM 493 N N . HIS A 1 67 ? 0.617 16.971 -8.790 1.00 55.06 67 HIS A N 1
ATOM 494 C CA . HIS A 1 67 ? 1.572 17.271 -9.860 1.00 55.06 67 HIS A CA 1
ATOM 495 C C . HIS A 1 67 ? 1.568 16.155 -10.905 1.00 55.06 67 HIS A C 1
ATOM 497 O O . HIS A 1 67 ? 1.460 14.983 -10.566 1.00 55.06 67 HIS A O 1
ATOM 503 N N . ARG A 1 68 ? 1.757 16.503 -12.184 1.00 45.69 68 ARG A N 1
ATOM 504 C CA . ARG A 1 68 ? 1.696 15.587 -13.347 1.00 45.69 68 ARG A CA 1
ATOM 505 C C . ARG A 1 68 ? 2.695 14.409 -13.307 1.00 45.69 68 ARG A C 1
ATOM 507 O O . ARG A 1 68 ? 2.599 13.511 -14.132 1.00 45.69 68 ARG A O 1
ATOM 514 N N . ASN A 1 69 ? 3.628 14.423 -12.353 1.00 45.94 69 ASN A N 1
ATOM 515 C CA . ASN A 1 69 ? 4.667 13.405 -12.149 1.00 45.94 69 ASN A CA 1
ATOM 516 C C . ASN A 1 69 ? 4.510 12.650 -10.815 1.00 45.94 69 ASN A C 1
ATOM 518 O O . ASN A 1 69 ? 5.382 11.867 -10.454 1.00 45.94 69 ASN A O 1
ATOM 522 N N . VAL A 1 70 ? 3.443 12.920 -10.058 1.00 58.84 70 VAL A N 1
ATOM 523 C CA . VAL A 1 70 ? 3.130 12.237 -8.801 1.00 58.84 70 VAL A CA 1
ATOM 524 C C . VAL A 1 70 ? 2.105 11.164 -9.130 1.00 58.84 70 VAL A C 1
ATOM 526 O O . VAL A 1 70 ? 1.085 11.450 -9.754 1.00 58.84 70 VAL A O 1
ATOM 529 N N . VAL A 1 71 ? 2.404 9.919 -8.761 1.00 66.62 71 VAL A N 1
ATOM 530 C CA . VAL A 1 71 ? 1.505 8.782 -8.970 1.00 66.62 71 VAL A CA 1
AT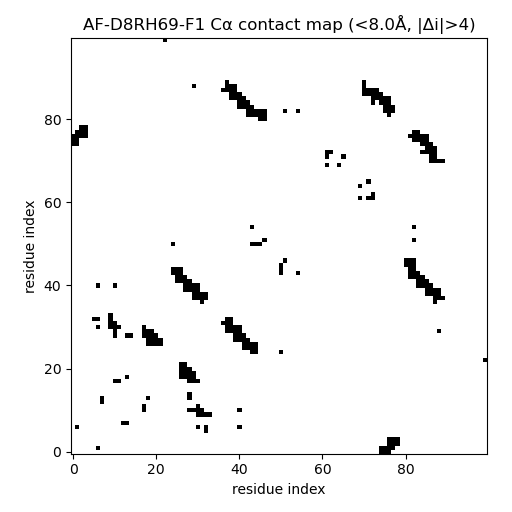OM 531 C C . VAL A 1 71 ? 0.149 9.110 -8.338 1.00 66.62 71 VAL A C 1
ATOM 533 O O . VAL A 1 71 ? 0.076 9.409 -7.146 1.00 66.62 71 VAL A O 1
ATOM 536 N N . MET A 1 72 ? -0.920 9.099 -9.136 1.00 74.06 72 MET A N 1
ATOM 537 C CA . MET A 1 72 ? -2.239 9.521 -8.673 1.00 74.06 72 MET A CA 1
ATOM 538 C C . MET A 1 72 ? -2.795 8.509 -7.667 1.00 74.06 72 MET A C 1
ATOM 540 O O . MET A 1 72 ? -2.962 7.328 -7.978 1.00 74.06 72 MET A O 1
ATOM 544 N N . LEU A 1 73 ? -3.095 8.971 -6.450 1.00 81.44 73 LEU A N 1
ATOM 545 C CA . LEU A 1 73 ? -3.791 8.169 -5.449 1.00 81.44 73 LEU A CA 1
ATOM 546 C C . LEU A 1 73 ? -5.264 8.027 -5.860 1.00 81.44 73 LEU A C 1
ATOM 548 O O . LEU A 1 73 ? -6.030 8.986 -5.792 1.00 81.44 73 LEU A O 1
ATOM 552 N N . ILE A 1 74 ? -5.664 6.822 -6.263 1.00 85.06 74 ILE A N 1
ATOM 553 C CA . ILE A 1 74 ? -7.054 6.496 -6.625 1.00 85.06 74 ILE A CA 1
ATOM 554 C C . ILE A 1 74 ? -7.889 6.291 -5.360 1.00 85.06 74 ILE A C 1
ATOM 556 O O . ILE A 1 74 ? -9.067 6.647 -5.295 1.00 85.06 74 ILE A O 1
ATOM 560 N N . GLY A 1 75 ? -7.291 5.710 -4.322 1.00 88.19 75 GLY A N 1
ATOM 561 C CA . GLY A 1 75 ? -7.978 5.547 -3.056 1.00 88.19 75 GLY A CA 1
ATOM 562 C C . GLY A 1 75 ? -7.224 4.702 -2.051 1.00 88.19 75 GLY A C 1
ATOM 563 O O . GLY A 1 75 ? -6.028 4.464 -2.153 1.00 88.19 75 GLY A O 1
ATOM 564 N N . TYR A 1 76 ? -7.958 4.254 -1.041 1.00 89.50 76 TYR A N 1
ATOM 565 C CA . TYR A 1 76 ? -7.406 3.532 0.095 1.00 89.50 76 TYR A CA 1
ATOM 566 C C . TYR A 1 76 ? -8.385 2.477 0.614 1.00 89.50 76 TYR A C 1
ATOM 568 O O . TYR A 1 76 ? -9.603 2.586 0.418 1.00 89.50 76 TYR A O 1
ATOM 576 N N . CYS A 1 77 ? -7.845 1.490 1.326 1.00 90.19 77 CYS A N 1
ATOM 577 C CA . CYS A 1 77 ? -8.584 0.500 2.102 1.00 90.19 77 CYS A CA 1
ATOM 578 C C . CYS A 1 77 ? -8.085 0.504 3.552 1.00 90.19 77 CYS A C 1
ATOM 580 O O . CYS A 1 77 ? -6.897 0.339 3.829 1.00 90.19 77 CYS A O 1
ATOM 582 N N . ILE A 1 78 ? -9.024 0.665 4.483 1.00 87.94 78 ILE A N 1
ATOM 583 C CA . ILE A 1 78 ? -8.791 0.631 5.927 1.00 87.94 78 ILE A CA 1
ATOM 584 C C . ILE A 1 78 ? -9.783 -0.377 6.498 1.00 87.94 78 ILE A C 1
ATOM 586 O O . ILE A 1 78 ? -10.970 -0.078 6.634 1.00 87.94 78 ILE A O 1
ATOM 590 N N . GLU A 1 79 ? -9.299 -1.573 6.829 1.00 85.06 79 GLU A N 1
ATOM 591 C CA . GLU A 1 79 ? -10.117 -2.632 7.426 1.00 85.06 79 GLU A CA 1
ATOM 592 C C . GLU A 1 79 ? -9.357 -3.344 8.541 1.00 85.06 79 GLU A C 1
ATOM 594 O O . GLU A 1 79 ? -8.290 -3.924 8.332 1.00 85.06 79 GLU A O 1
ATOM 599 N N . ARG A 1 80 ? -9.913 -3.319 9.758 1.00 82.88 80 ARG A N 1
ATOM 600 C CA . ARG A 1 80 ? -9.253 -3.835 10.969 1.00 82.88 80 ARG A CA 1
ATOM 601 C C . ARG A 1 80 ? -7.842 -3.232 11.116 1.00 82.88 80 ARG A C 1
ATOM 603 O O . ARG A 1 80 ? -7.700 -2.018 11.243 1.00 82.88 80 ARG A O 1
ATOM 610 N N . LYS A 1 81 ? -6.803 -4.074 11.076 1.00 81.00 81 LYS A N 1
ATOM 611 C CA . LYS A 1 81 ? -5.376 -3.704 11.145 1.00 81.00 81 LYS A CA 1
ATOM 612 C C . LYS A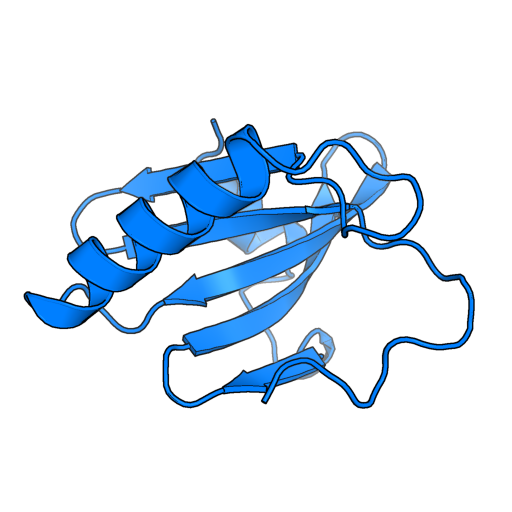 1 81 ? -4.697 -3.639 9.772 1.00 81.00 81 LYS A C 1
ATOM 614 O O . LYS A 1 81 ? -3.473 -3.578 9.700 1.00 81.00 81 LYS A O 1
ATOM 619 N N . ARG A 1 82 ? -5.473 -3.725 8.690 1.00 83.69 82 ARG A N 1
ATOM 620 C CA . ARG A 1 82 ? -4.982 -3.649 7.315 1.00 83.69 82 ARG A CA 1
ATOM 621 C C . ARG A 1 82 ? -5.135 -2.218 6.817 1.00 83.69 82 ARG A C 1
ATOM 623 O O . ARG A 1 82 ? -6.194 -1.602 6.985 1.00 83.69 82 ARG A O 1
ATOM 630 N N . ARG A 1 83 ? -4.061 -1.709 6.227 1.00 87.25 83 ARG A N 1
ATOM 631 C CA . ARG A 1 83 ? -3.990 -0.416 5.549 1.00 87.25 83 ARG A CA 1
ATOM 632 C C . ARG A 1 83 ? -3.437 -0.671 4.162 1.00 87.25 83 ARG A C 1
ATOM 634 O O . ARG A 1 83 ? -2.398 -1.319 4.030 1.00 87.25 83 ARG A O 1
ATOM 641 N N . LEU A 1 84 ? -4.161 -0.225 3.146 1.00 89.69 84 LEU A N 1
ATOM 642 C CA . LEU A 1 84 ? -3.727 -0.321 1.764 1.00 89.69 84 LEU A CA 1
ATOM 643 C C . LEU A 1 84 ? -3.970 1.006 1.058 1.00 89.69 84 LEU A C 1
ATOM 645 O O . LEU A 1 84 ? -5.009 1.638 1.270 1.00 89.69 84 LEU A O 1
ATOM 649 N N . LEU A 1 85 ? -3.030 1.389 0.204 1.00 88.94 85 LEU A N 1
ATOM 650 C CA . LEU A 1 85 ? -3.169 2.502 -0.728 1.00 88.94 85 LEU A CA 1
ATOM 651 C C . LEU A 1 85 ? -3.241 1.965 -2.151 1.00 88.94 85 LEU A C 1
ATOM 653 O O . LEU A 1 85 ? -2.578 0.985 -2.492 1.00 88.94 85 LEU A O 1
ATOM 657 N N . VAL A 1 86 ? -4.092 2.591 -2.952 1.00 89.44 86 VAL A N 1
ATOM 658 C CA . VAL A 1 86 ? -4.389 2.208 -4.329 1.00 89.44 86 VAL A CA 1
ATOM 659 C C . VAL A 1 86 ? -4.011 3.372 -5.220 1.00 89.44 86 VAL A C 1
ATOM 661 O O . VAL A 1 86 ? -4.576 4.461 -5.109 1.00 89.44 86 VAL A O 1
ATOM 664 N N . TYR A 1 87 ? -3.066 3.120 -6.106 1.00 85.94 87 TYR A N 1
ATOM 665 C CA . TYR A 1 87 ? -2.499 4.093 -7.020 1.00 85.94 87 TYR A CA 1
ATOM 666 C C . TYR A 1 87 ? -2.847 3.737 -8.454 1.00 85.94 87 TYR A C 1
ATOM 668 O O . TYR A 1 87 ? -2.959 2.558 -8.795 1.00 85.94 87 TYR A O 1
ATOM 676 N N . GLU A 1 88 ? -2.953 4.748 -9.304 1.00 84.00 88 GLU A N 1
ATOM 677 C CA . GLU A 1 88 ? -3.038 4.547 -10.743 1.00 84.00 88 GLU A CA 1
ATOM 678 C C . GLU A 1 88 ? -1.718 3.985 -11.270 1.00 84.00 88 GLU A C 1
ATOM 680 O O . GLU A 1 88 ? -0.646 4.551 -11.042 1.00 84.00 88 GLU A O 1
ATOM 685 N N . PHE A 1 89 ? -1.784 2.854 -11.973 1.00 76.00 89 PHE A N 1
ATOM 686 C CA . PHE A 1 89 ? -0.602 2.261 -12.583 1.00 76.00 89 PHE A CA 1
ATOM 687 C C . PHE A 1 89 ? -0.405 2.834 -13.987 1.00 76.00 89 PHE A C 1
ATOM 689 O O . PHE A 1 89 ? -0.984 2.355 -14.962 1.00 76.00 89 PHE A O 1
ATOM 696 N N . ILE A 1 90 ? 0.429 3.869 -14.095 1.00 67.88 90 ILE A N 1
ATOM 697 C CA . ILE A 1 90 ? 0.763 4.498 -15.375 1.00 67.88 90 ILE A CA 1
ATOM 698 C C . ILE A 1 90 ? 1.986 3.790 -15.971 1.00 67.88 90 ILE A C 1
ATOM 700 O O . ILE A 1 90 ? 3.095 3.913 -15.458 1.00 67.88 90 ILE A O 1
ATOM 704 N N . CYS A 1 91 ? 1.812 3.093 -17.097 1.00 53.22 91 CYS A N 1
ATOM 705 C CA . CYS A 1 91 ? 2.884 2.396 -17.828 1.00 53.22 91 CYS A CA 1
ATOM 706 C C . CYS A 1 91 ? 3.911 3.328 -18.519 1.00 53.22 91 CYS A C 1
ATOM 708 O O . CYS A 1 91 ? 4.565 2.915 -19.477 1.00 53.22 91 CYS A O 1
ATOM 710 N N . ASN A 1 92 ? 4.079 4.579 -18.077 1.00 50.53 92 ASN A N 1
ATOM 711 C CA . ASN A 1 92 ? 5.058 5.501 -18.657 1.00 50.53 92 ASN A CA 1
ATOM 712 C C . ASN A 1 92 ? 6.460 5.241 -18.088 1.00 50.53 92 ASN A C 1
ATOM 714 O O . ASN A 1 92 ? 6.957 6.010 -17.278 1.00 50.53 92 ASN A O 1
ATOM 718 N N . GLY A 1 93 ? 7.075 4.145 -18.540 1.00 44.47 93 GLY A N 1
ATOM 719 C CA . GLY A 1 93 ? 8.498 3.980 -18.881 1.00 44.47 93 GLY A CA 1
ATOM 720 C C . GLY A 1 93 ? 9.637 4.322 -17.906 1.00 44.47 93 GLY A C 1
ATOM 721 O O . GLY A 1 93 ? 10.744 3.868 -18.167 1.00 44.47 93 GLY A O 1
ATOM 722 N N . SER A 1 94 ? 9.462 5.094 -16.834 1.00 43.00 94 SER A N 1
ATOM 723 C CA . SER A 1 94 ? 10.553 5.431 -15.910 1.00 43.00 94 SER A CA 1
ATOM 724 C C . SER A 1 94 ? 10.032 6.065 -14.620 1.00 43.00 94 SER A C 1
ATOM 726 O O . SER A 1 94 ? 9.935 7.283 -14.496 1.00 43.00 94 SER A O 1
ATOM 728 N N . LEU A 1 95 ? 9.714 5.231 -13.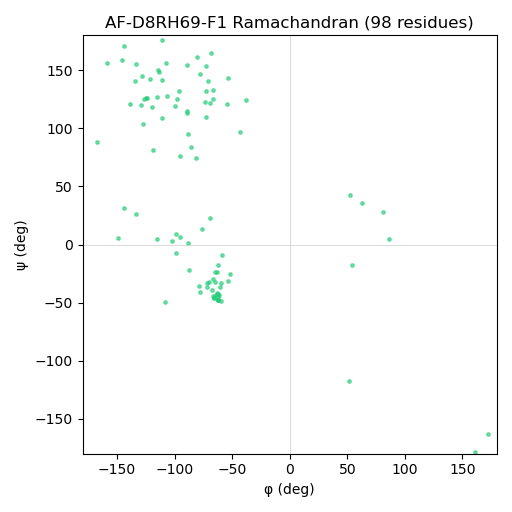632 1.00 45.25 95 LEU A N 1
ATOM 729 C CA . LEU A 1 95 ? 9.857 5.599 -12.219 1.00 45.25 95 LEU A CA 1
ATOM 730 C C . LEU A 1 95 ? 10.305 4.379 -11.395 1.00 45.25 95 LEU A C 1
ATOM 732 O O . LEU A 1 95 ? 9.962 4.234 -10.229 1.00 45.25 95 LEU A O 1
ATOM 736 N N . ASP A 1 96 ? 11.083 3.493 -12.017 1.00 43.69 96 ASP A N 1
ATOM 737 C CA . ASP A 1 96 ? 11.580 2.234 -11.445 1.00 43.69 96 ASP A CA 1
ATOM 738 C C . ASP A 1 96 ? 12.743 2.440 -10.446 1.00 43.69 96 ASP A C 1
ATOM 740 O O . ASP A 1 96 ? 13.461 1.507 -10.117 1.00 43.69 96 ASP A O 1
ATOM 744 N N . SER A 1 97 ? 13.026 3.666 -9.976 1.00 43.03 97 SER A N 1
ATOM 745 C CA . SER A 1 97 ? 14.261 3.902 -9.194 1.00 43.03 97 SER A CA 1
ATOM 746 C C . SER A 1 97 ? 14.244 4.987 -8.112 1.00 43.03 97 SER A C 1
ATOM 748 O O . SER A 1 97 ? 15.303 5.242 -7.552 1.00 43.03 97 SER A O 1
ATOM 750 N N . HIS A 1 98 ? 13.125 5.647 -7.786 1.00 45.38 98 HIS A N 1
ATOM 751 C CA . HIS A 1 98 ? 13.185 6.819 -6.882 1.00 45.38 98 HIS A CA 1
ATOM 752 C C . HIS A 1 98 ? 12.154 6.876 -5.746 1.00 45.38 98 HIS A C 1
ATOM 754 O O . HIS A 1 98 ? 11.865 7.956 -5.242 1.00 45.38 98 HIS A O 1
ATOM 760 N N . ILE A 1 99 ? 11.647 5.737 -5.276 1.00 41.31 99 ILE A N 1
ATOM 761 C CA . ILE A 1 99 ? 10.985 5.697 -3.962 1.00 41.31 99 ILE A CA 1
ATOM 762 C C . ILE A 1 99 ? 11.770 4.730 -3.075 1.00 41.31 99 ILE A C 1
ATOM 764 O O . ILE A 1 99 ? 11.435 3.552 -2.975 1.00 41.31 99 ILE A O 1
ATOM 768 N N . TYR A 1 100 ? 12.859 5.249 -2.506 1.00 39.59 100 TYR A N 1
ATOM 769 C CA . TYR A 1 100 ? 13.633 4.648 -1.419 1.00 39.59 100 TYR A CA 1
ATOM 770 C C . TYR A 1 100 ? 13.536 5.548 -0.192 1.00 39.59 100 TYR A C 1
ATOM 772 O O . TYR A 1 100 ? 13.589 6.785 -0.386 1.00 39.59 100 TYR A O 1
#